Protein AF-A0A8D8C3G8-F1 (afdb_monomer_lite)

Sequence (99 aa):
MGMTSAISLAEPKTEDHTKTVELQKALEPYNVFEDESKLNHRMEILSKLNTLVKQWVRNVSISKNMPEVLAEKLGGKIYTFGSYRVGGNHKGANIDALC

Foldseek 3Di:
DDPDDDPDPDDDDPVVVVVVVVVVVVCVVVQQADDPVVLVVVVVVQVVVQVVQLVVQLVVCVVVVHPNVVSNVPRGGKDWDDCNVVNRDGPPDDIDIDD

pLDDT: mean 94.3, std 4.89, range [61.47, 98.44]

Structure (mmCIF, N/CA/C/O backbone):
data_AF-A0A8D8C3G8-F1
#
_entry.id   AF-A0A8D8C3G8-F1
#
loop_
_atom_site.group_PDB
_atom_site.id
_atom_site.type_symbol
_atom_site.label_atom_id
_atom_site.label_alt_id
_atom_site.label_comp_id
_atom_site.label_asym_id
_atom_site.label_entity_id
_atom_site.label_seq_id
_atom_site.pdbx_PDB_ins_code
_atom_site.Cartn_x
_atom_site.Cartn_y
_atom_site.Cartn_z
_atom_site.occupancy
_atom_site.B_iso_or_equiv
_atom_site.auth_seq_id
_atom_site.auth_comp_id
_atom_site.auth_asym_id
_atom_site.auth_atom_id
_atom_site.pdbx_PDB_model_num
ATOM 1 N N . MET A 1 1 ? 13.553 -13.271 -2.639 1.00 61.47 1 MET A N 1
ATOM 2 C CA . MET A 1 1 ? 14.580 -14.288 -2.332 1.00 61.47 1 MET A CA 1
ATOM 3 C C . MET A 1 1 ? 13.864 -15.596 -2.050 1.00 61.47 1 MET A C 1
ATOM 5 O O . MET A 1 1 ? 12.863 -15.560 -1.347 1.00 61.47 1 MET A O 1
ATOM 9 N N . GLY A 1 2 ? 14.276 -16.683 -2.701 1.00 90.06 2 GLY A N 1
ATOM 10 C CA . GLY A 1 2 ? 13.585 -17.978 -2.666 1.00 90.06 2 GLY A CA 1
ATOM 11 C C . GLY A 1 2 ? 14.361 -19.038 -1.885 1.00 90.06 2 GLY A C 1
ATOM 12 O O . GLY A 1 2 ? 15.389 -18.735 -1.288 1.00 90.06 2 GLY A O 1
ATOM 13 N N . MET A 1 3 ? 13.867 -20.279 -1.903 1.00 93.94 3 MET A N 1
ATOM 14 C CA . MET A 1 3 ? 14.490 -21.404 -1.185 1.00 93.94 3 MET A CA 1
ATOM 15 C C . MET A 1 3 ? 15.759 -21.949 -1.859 1.00 93.94 3 MET A C 1
ATOM 17 O O . MET A 1 3 ? 16.539 -22.640 -1.213 1.00 93.94 3 MET A O 1
ATOM 21 N N . THR A 1 4 ? 15.975 -21.652 -3.141 1.00 94.81 4 THR A N 1
ATOM 22 C CA . THR A 1 4 ? 17.175 -22.048 -3.890 1.00 94.81 4 THR A CA 1
ATOM 23 C C . THR A 1 4 ? 18.049 -20.841 -4.206 1.00 94.81 4 THR A C 1
ATOM 25 O O . THR A 1 4 ? 17.571 -19.704 -4.258 1.00 94.81 4 THR A O 1
ATOM 28 N N . SER A 1 5 ? 19.330 -21.101 -4.469 1.00 94.50 5 SER A N 1
ATOM 29 C CA . SER A 1 5 ? 20.291 -20.088 -4.909 1.00 94.50 5 SER A CA 1
ATOM 30 C C . SER A 1 5 ? 19.850 -19.383 -6.196 1.00 94.50 5 SER A C 1
ATOM 32 O O . SER A 1 5 ? 19.104 -19.937 -7.008 1.00 94.50 5 SER A O 1
ATOM 34 N N . ALA A 1 6 ? 20.326 -18.149 -6.382 1.00 94.62 6 ALA A N 1
ATOM 35 C CA . ALA A 1 6 ? 20.089 -17.377 -7.597 1.00 94.62 6 ALA A CA 1
ATOM 36 C C . ALA A 1 6 ? 20.694 -18.077 -8.825 1.00 94.62 6 ALA A C 1
ATOM 38 O O . ALA A 1 6 ? 21.790 -18.627 -8.752 1.00 94.62 6 ALA A O 1
ATOM 39 N N . ILE A 1 7 ? 19.991 -18.013 -9.959 1.00 95.94 7 ILE A N 1
ATOM 40 C CA . ILE A 1 7 ? 20.467 -18.564 -11.241 1.00 95.94 7 ILE A CA 1
ATOM 41 C C . ILE A 1 7 ? 21.657 -17.752 -11.774 1.00 95.94 7 ILE A C 1
ATOM 43 O O . ILE A 1 7 ? 22.581 -18.308 -12.357 1.00 95.94 7 ILE A O 1
ATOM 47 N N . SER A 1 8 ? 21.641 -16.435 -11.569 1.00 96.25 8 SER A N 1
ATOM 48 C CA . SER A 1 8 ? 22.709 -15.522 -11.962 1.00 96.25 8 SER A CA 1
ATOM 49 C C . SER A 1 8 ? 22.779 -14.361 -10.980 1.00 96.25 8 SER A C 1
ATOM 51 O O . SER A 1 8 ? 21.751 -13.902 -10.4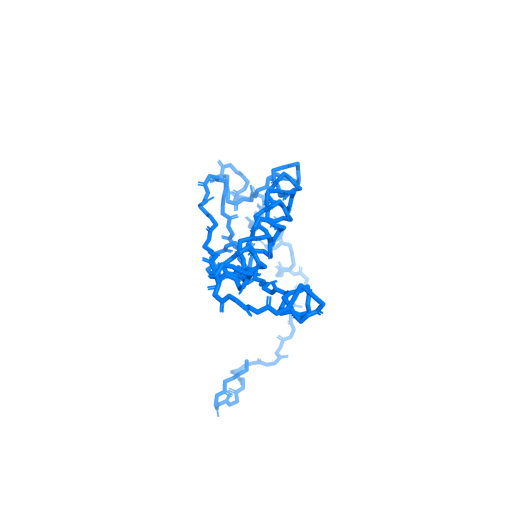80 1.00 96.25 8 SER A O 1
ATOM 53 N N . LEU A 1 9 ? 23.999 -13.900 -10.724 1.00 96.06 9 LEU A N 1
ATOM 54 C CA . LEU A 1 9 ? 24.293 -12.673 -9.982 1.00 96.06 9 LEU A CA 1
ATOM 55 C C . LEU A 1 9 ? 24.898 -11.595 -10.896 1.00 96.06 9 LEU A C 1
ATOM 57 O O . LEU A 1 9 ? 25.414 -10.600 -10.403 1.00 96.06 9 LEU A O 1
ATOM 61 N N . ALA A 1 10 ? 24.883 -11.806 -12.217 1.00 97.88 10 ALA A N 1
ATOM 62 C CA . ALA A 1 10 ? 25.389 -10.828 -13.168 1.00 97.88 10 ALA A CA 1
ATOM 63 C C . ALA A 1 10 ? 24.533 -9.555 -13.137 1.00 97.88 10 ALA A C 1
ATOM 65 O O . ALA A 1 10 ? 23.303 -9.622 -13.170 1.00 97.88 10 ALA A O 1
ATOM 66 N N . GLU A 1 11 ? 25.197 -8.406 -13.098 1.00 97.88 11 GLU A N 1
ATOM 67 C CA . GLU A 1 11 ? 24.542 -7.104 -13.160 1.00 97.88 11 GLU A CA 1
ATOM 68 C C . GLU A 1 11 ? 24.122 -6.748 -14.600 1.00 97.88 11 GLU A C 1
ATOM 70 O O . GLU A 1 11 ? 24.682 -7.300 -15.558 1.00 97.88 11 GLU A O 1
ATOM 75 N N . PRO A 1 12 ? 23.143 -5.838 -14.778 1.00 97.62 12 PRO A N 1
ATOM 76 C CA . PRO A 1 12 ? 22.753 -5.353 -16.097 1.00 97.62 12 PRO A CA 1
ATOM 77 C C . PRO A 1 12 ? 23.925 -4.698 -16.835 1.00 97.62 12 PRO A C 1
ATOM 79 O O . PRO A 1 12 ? 24.738 -3.986 -16.247 1.00 97.62 12 PRO A O 1
ATOM 82 N N . LYS A 1 13 ? 23.991 -4.896 -18.152 1.00 98.19 13 LYS A N 1
ATOM 83 C CA . LYS A 1 13 ? 24.913 -4.168 -19.029 1.00 98.19 13 LYS A CA 1
ATOM 84 C C . LYS A 1 13 ? 24.336 -2.800 -19.381 1.00 98.19 13 LYS A C 1
ATOM 86 O O . LYS A 1 13 ? 23.133 -2.566 -19.291 1.00 98.19 13 LYS A O 1
ATOM 91 N N . THR A 1 14 ? 25.177 -1.917 -19.913 1.00 97.75 14 THR A N 1
ATOM 92 C CA . THR A 1 14 ? 24.746 -0.608 -20.434 1.00 97.75 14 THR A CA 1
ATOM 93 C C . THR A 1 14 ? 23.591 -0.725 -21.437 1.00 97.75 14 THR A C 1
ATOM 95 O O . THR A 1 14 ? 22.641 0.050 -21.375 1.00 97.75 14 THR A O 1
ATOM 98 N N . GLU A 1 15 ? 23.623 -1.731 -22.317 1.00 98.00 15 GLU A N 1
ATOM 99 C CA . GLU A 1 15 ? 22.557 -1.994 -23.296 1.00 98.00 15 GLU A CA 1
ATOM 100 C C . GLU A 1 15 ? 21.216 -2.372 -22.643 1.00 98.00 15 GLU A C 1
ATOM 102 O O . GLU A 1 15 ? 20.156 -2.008 -23.154 1.00 98.00 15 GLU A O 1
ATOM 107 N N . ASP A 1 16 ? 21.242 -3.071 -21.502 1.00 98.25 16 ASP A N 1
ATOM 108 C CA . ASP A 1 16 ? 20.031 -3.477 -20.778 1.00 98.25 16 ASP A CA 1
ATOM 109 C C . ASP A 1 16 ? 19.321 -2.260 -20.167 1.00 98.25 16 ASP A C 1
ATOM 111 O O . ASP A 1 16 ? 18.087 -2.184 -20.157 1.00 98.25 16 ASP A O 1
ATOM 115 N N . HIS A 1 17 ? 20.086 -1.258 -19.723 1.00 98.19 17 HIS A N 1
ATOM 116 C CA . HIS A 1 17 ? 19.530 0.017 -19.270 1.00 98.19 17 HIS A CA 1
ATOM 117 C C . HIS A 1 17 ? 18.838 0.773 -20.408 1.00 98.19 17 HIS A C 1
ATOM 119 O O . HIS A 1 17 ? 17.719 1.254 -20.222 1.00 98.19 17 HIS A O 1
ATOM 125 N N . THR A 1 18 ? 19.447 0.829 -21.598 1.00 98.19 18 THR A N 1
ATOM 126 C CA . THR A 1 18 ? 18.815 1.436 -22.781 1.00 98.19 18 THR A CA 1
ATOM 127 C C . THR A 1 18 ? 17.499 0.737 -23.120 1.00 98.19 18 THR A C 1
ATOM 129 O O . THR A 1 18 ? 16.470 1.401 -23.245 1.00 98.19 18 THR A O 1
ATOM 132 N N . LYS A 1 19 ? 17.492 -0.601 -23.159 1.00 98.44 19 LYS A N 1
ATOM 133 C CA . LYS A 1 19 ? 16.277 -1.393 -23.417 1.00 98.44 19 LYS A CA 1
ATOM 134 C C . LYS A 1 19 ? 15.194 -1.195 -22.358 1.00 98.44 19 LYS A C 1
ATOM 136 O O . LYS A 1 19 ? 14.011 -1.194 -22.684 1.00 98.44 19 LYS A O 1
ATOM 141 N N . THR A 1 20 ? 15.577 -0.995 -21.098 1.00 98.19 20 THR A N 1
ATOM 142 C CA . THR A 1 20 ? 14.628 -0.704 -20.011 1.00 98.19 20 THR A CA 1
ATOM 143 C C . THR A 1 20 ? 13.903 0.623 -20.248 1.00 98.19 20 THR A C 1
ATOM 145 O O . THR A 1 20 ? 12.685 0.699 -20.091 1.00 98.19 20 THR A O 1
ATOM 148 N N . VAL A 1 21 ? 14.625 1.659 -20.689 1.00 97.94 21 VAL A N 1
ATOM 149 C CA . VAL A 1 21 ? 14.031 2.964 -21.024 1.00 97.94 21 VAL A CA 1
ATOM 150 C C . VAL A 1 21 ? 13.120 2.861 -22.250 1.00 97.94 21 VAL A C 1
ATOM 152 O O . VAL A 1 21 ? 12.037 3.445 -22.265 1.00 97.94 21 VAL A O 1
ATOM 155 N N . GLU A 1 22 ? 13.528 2.111 -23.276 1.00 98.06 22 GLU A N 1
ATOM 156 C CA . GLU A 1 22 ? 12.700 1.863 -24.464 1.00 98.06 22 GLU A CA 1
ATOM 157 C C . GLU A 1 22 ? 11.404 1.126 -24.114 1.00 98.06 22 GLU A C 1
ATOM 159 O O . GLU A 1 22 ? 10.332 1.521 -24.575 1.00 98.06 22 GLU A O 1
ATOM 164 N N . LEU A 1 23 ? 11.481 0.111 -23.247 1.00 97.56 23 LEU A N 1
ATOM 165 C CA . LEU A 1 23 ? 10.313 -0.602 -22.738 1.00 97.56 23 LEU A CA 1
ATOM 166 C C . LEU A 1 23 ? 9.366 0.341 -21.989 1.00 97.56 23 LEU A C 1
ATOM 168 O O . LEU A 1 23 ? 8.165 0.322 -22.248 1.00 97.56 23 LEU A O 1
ATOM 172 N N . GLN A 1 24 ? 9.888 1.183 -21.093 1.00 95.50 24 GLN A N 1
ATOM 173 C CA . GLN A 1 24 ? 9.066 2.141 -20.353 1.00 95.50 24 GLN A CA 1
ATOM 174 C C . GLN A 1 24 ? 8.299 3.070 -21.304 1.00 95.50 24 GLN A C 1
ATOM 176 O O . GLN A 1 24 ? 7.086 3.209 -21.160 1.00 95.50 24 GLN A O 1
ATOM 181 N N . LYS A 1 25 ? 8.976 3.625 -22.318 1.00 95.94 25 LYS A N 1
ATOM 182 C CA . LYS A 1 25 ? 8.352 4.484 -23.339 1.00 95.94 25 LYS A CA 1
ATOM 183 C C . LYS A 1 25 ? 7.301 3.746 -24.163 1.00 95.94 25 LYS A C 1
ATOM 185 O O . LYS A 1 25 ? 6.227 4.279 -24.419 1.00 95.94 25 LYS A O 1
ATOM 190 N N . ALA A 1 26 ? 7.584 2.507 -24.562 1.00 96.81 26 ALA A N 1
ATOM 191 C CA . ALA A 1 26 ? 6.645 1.695 -25.331 1.00 96.81 26 ALA A CA 1
ATOM 192 C C . ALA A 1 26 ? 5.350 1.388 -24.557 1.00 96.81 26 ALA A C 1
ATOM 194 O O . ALA A 1 26 ? 4.311 1.158 -25.172 1.00 96.81 26 ALA A O 1
ATOM 195 N N . LEU A 1 27 ? 5.400 1.396 -23.222 1.00 95.06 27 LEU A N 1
ATOM 196 C CA . LEU A 1 27 ? 4.257 1.128 -22.351 1.00 95.06 27 LEU A CA 1
ATOM 197 C C . LEU A 1 27 ? 3.367 2.356 -22.084 1.00 95.06 27 LEU A C 1
ATOM 199 O O . LEU A 1 27 ? 2.197 2.183 -21.738 1.00 95.06 27 LEU A O 1
ATOM 203 N N . GLU A 1 28 ? 3.873 3.580 -22.267 1.00 91.44 28 GLU A N 1
ATOM 204 C CA . GLU A 1 28 ? 3.133 4.826 -21.995 1.00 91.44 28 GLU A CA 1
ATOM 205 C C . GLU A 1 28 ? 1.751 4.900 -22.678 1.00 91.44 28 GLU A C 1
ATOM 207 O O . GLU A 1 28 ? 0.778 5.228 -21.989 1.00 91.44 28 GLU A O 1
ATOM 212 N N . PRO A 1 29 ? 1.584 4.531 -23.970 1.00 94.06 29 PRO A N 1
ATOM 213 C CA . PRO A 1 29 ? 0.288 4.615 -24.651 1.00 94.06 29 PRO A CA 1
ATOM 214 C C . PRO A 1 29 ? -0.790 3.691 -24.069 1.00 94.06 29 PRO A C 1
ATOM 216 O O . PRO A 1 29 ? -1.978 3.890 -24.319 1.00 94.06 29 PRO A O 1
ATOM 219 N N . TYR A 1 30 ? -0.394 2.681 -23.290 1.00 92.25 30 TYR A N 1
ATOM 220 C CA . TYR A 1 30 ? -1.295 1.668 -22.741 1.00 92.25 30 TYR A CA 1
ATOM 221 C C . TYR A 1 30 ? -1.836 2.022 -21.349 1.00 92.25 30 TYR A C 1
ATOM 223 O O . TYR A 1 30 ? -2.526 1.208 -20.742 1.00 92.25 30 TYR A O 1
ATOM 231 N N . ASN A 1 31 ? -1.560 3.231 -20.835 1.00 87.94 31 ASN A N 1
ATOM 232 C CA . ASN A 1 31 ? -2.064 3.716 -19.541 1.00 87.94 31 ASN A CA 1
ATOM 233 C C . ASN A 1 31 ? -1.729 2.799 -18.346 1.00 87.94 31 ASN A C 1
ATOM 235 O O . ASN A 1 31 ? -2.475 2.735 -17.363 1.00 87.94 31 ASN A O 1
ATOM 239 N N . VAL A 1 32 ? -0.594 2.098 -18.418 1.00 90.12 32 VAL A N 1
ATOM 240 C CA . VAL A 1 32 ? -0.147 1.188 -17.351 1.00 90.12 32 VAL A CA 1
ATOM 241 C C . VAL A 1 32 ? 0.412 1.926 -16.133 1.00 90.12 32 VAL A C 1
ATOM 243 O O . VAL A 1 32 ? 0.473 1.346 -15.055 1.00 90.12 32 VAL A O 1
ATOM 246 N N . PHE A 1 33 ? 0.773 3.204 -16.286 1.00 89.75 33 PHE A N 1
ATOM 247 C CA . PHE A 1 33 ? 1.247 4.072 -15.209 1.00 89.75 33 PHE A CA 1
ATOM 248 C C . PHE A 1 33 ? 0.146 5.038 -14.775 1.00 89.75 33 PHE A C 1
ATOM 250 O O . PHE A 1 33 ? -0.527 5.640 -15.615 1.00 89.75 33 PHE A O 1
ATOM 257 N N . GLU A 1 34 ? -0.042 5.200 -13.468 1.00 88.31 34 GLU A N 1
ATOM 258 C CA . GLU A 1 34 ? -0.982 6.173 -12.918 1.00 88.31 34 GLU A CA 1
ATOM 259 C C . GLU A 1 34 ? -0.351 7.567 -12.787 1.00 88.31 34 GLU A C 1
ATOM 261 O O . GLU A 1 34 ? 0.846 7.70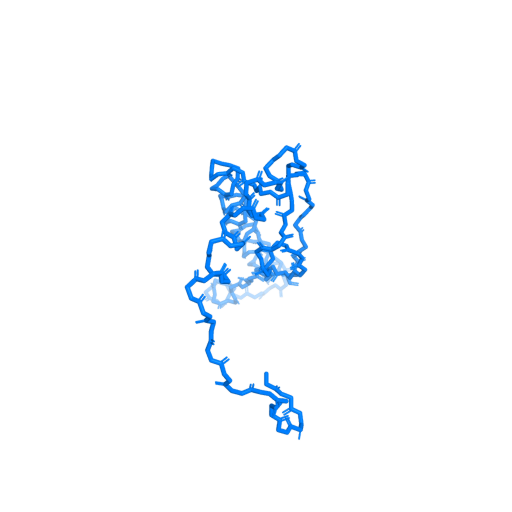4 -12.543 1.00 88.31 34 GLU A O 1
ATOM 266 N N . ASP A 1 35 ? -1.166 8.611 -12.953 1.00 89.75 35 ASP A N 1
ATOM 267 C CA . ASP A 1 35 ? -0.706 9.994 -12.825 1.00 89.75 35 ASP A CA 1
ATOM 268 C C . ASP A 1 35 ? -0.475 10.349 -11.348 1.00 89.75 35 ASP A C 1
ATOM 270 O O . ASP A 1 35 ? -1.277 9.993 -10.479 1.00 89.75 35 ASP A O 1
ATOM 274 N N . GLU A 1 36 ? 0.566 11.131 -11.057 1.00 89.00 36 GLU A N 1
ATOM 275 C CA . GLU A 1 36 ? 0.919 11.535 -9.686 1.00 89.00 36 GLU A CA 1
ATOM 276 C C . GLU A 1 36 ? -0.246 12.221 -8.952 1.00 89.00 36 GLU A C 1
ATOM 278 O O . GLU A 1 36 ? -0.514 11.950 -7.782 1.00 89.00 36 GLU A O 1
ATOM 283 N N . SER A 1 37 ? -1.022 13.052 -9.654 1.00 92.50 37 SER A N 1
ATOM 284 C CA . SER A 1 37 ? -2.210 13.704 -9.091 1.00 92.50 37 SER A CA 1
ATOM 285 C C . SER A 1 37 ? -3.289 12.704 -8.656 1.00 92.50 37 SER A C 1
ATOM 287 O O . SER A 1 37 ? -3.942 12.900 -7.628 1.00 92.50 37 SER A O 1
ATOM 289 N N . LYS A 1 38 ? -3.467 11.606 -9.401 1.00 90.06 38 LYS A N 1
ATOM 290 C CA . LYS A 1 38 ? -4.415 10.536 -9.068 1.00 90.06 38 LYS A CA 1
ATOM 291 C C . LYS A 1 38 ? -3.906 9.693 -7.906 1.00 90.06 38 LYS A C 1
ATOM 293 O O . LYS A 1 38 ? -4.696 9.393 -7.013 1.00 90.06 38 LYS A O 1
ATOM 298 N N . LEU A 1 39 ? -2.608 9.392 -7.865 1.00 90.25 39 LEU A N 1
ATOM 299 C CA . LEU A 1 39 ? -1.976 8.735 -6.717 1.00 90.25 39 LEU A CA 1
ATOM 300 C C . LEU A 1 39 ? -2.171 9.559 -5.435 1.00 90.25 39 LEU A C 1
ATOM 302 O O . LEU A 1 39 ? -2.641 9.031 -4.426 1.00 90.25 39 LEU A O 1
ATOM 306 N N . ASN A 1 40 ? -1.924 10.870 -5.495 1.00 93.31 40 ASN A N 1
ATOM 307 C CA . ASN A 1 40 ? -2.144 11.787 -4.374 1.00 93.31 40 ASN A CA 1
ATOM 308 C C . ASN A 1 40 ? -3.605 11.802 -3.915 1.00 93.31 40 ASN A C 1
ATOM 310 O O . ASN A 1 40 ? -3.885 11.702 -2.719 1.00 93.31 40 ASN A O 1
ATOM 314 N N . HIS A 1 41 ? -4.545 11.843 -4.859 1.00 95.50 41 HIS A N 1
ATOM 315 C CA . HIS A 1 41 ? -5.964 11.780 -4.533 1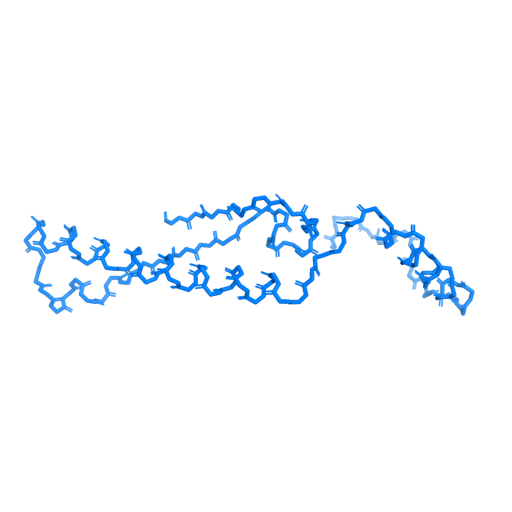.00 95.50 41 HIS A CA 1
ATOM 316 C C . HIS A 1 41 ? -6.348 10.461 -3.839 1.00 95.50 41 HIS A C 1
ATOM 318 O O . HIS A 1 41 ? -7.070 10.468 -2.842 1.00 95.50 41 HIS A O 1
ATOM 324 N N . ARG A 1 42 ? -5.829 9.317 -4.302 1.00 94.75 42 ARG A N 1
ATOM 325 C CA . ARG A 1 42 ? -6.068 8.014 -3.656 1.00 94.75 42 ARG A CA 1
ATOM 326 C C . ARG A 1 42 ? -5.520 7.968 -2.230 1.00 94.75 42 ARG A C 1
ATOM 328 O O . ARG A 1 42 ? -6.199 7.454 -1.340 1.00 94.75 42 ARG A O 1
ATOM 335 N N . MET A 1 43 ? -4.337 8.536 -1.990 1.00 94.50 43 MET A N 1
ATOM 336 C CA . MET A 1 43 ? -3.770 8.648 -0.640 1.00 94.50 43 MET A CA 1
ATOM 337 C C . MET A 1 43 ? -4.651 9.492 0.288 1.00 94.50 43 MET A C 1
ATOM 339 O O . MET A 1 43 ? -4.869 9.116 1.442 1.00 94.50 43 MET A O 1
ATOM 343 N N . GLU A 1 44 ? -5.214 10.591 -0.215 1.00 97.44 44 GLU A N 1
ATOM 344 C CA . GLU A 1 44 ? -6.151 11.427 0.539 1.00 97.44 44 GLU A CA 1
ATOM 345 C C . GLU A 1 44 ? -7.410 10.639 0.942 1.00 97.44 44 GLU A C 1
ATOM 347 O O . GLU A 1 44 ? -7.824 10.666 2.105 1.00 97.44 44 GLU A O 1
ATOM 352 N N . ILE A 1 45 ? -7.992 9.883 0.005 1.00 96.69 45 ILE A N 1
ATOM 353 C CA . ILE A 1 45 ? -9.166 9.039 0.268 1.00 96.69 45 ILE A CA 1
ATOM 354 C C . ILE A 1 45 ? -8.852 7.954 1.304 1.00 96.69 45 ILE A C 1
ATOM 356 O O . ILE A 1 45 ? -9.639 7.749 2.228 1.00 96.69 45 ILE A O 1
ATOM 360 N N . LEU A 1 46 ? -7.690 7.302 1.219 1.00 97.44 46 LEU A N 1
ATOM 361 C CA . LEU A 1 46 ? -7.263 6.306 2.207 1.00 97.44 46 LEU A CA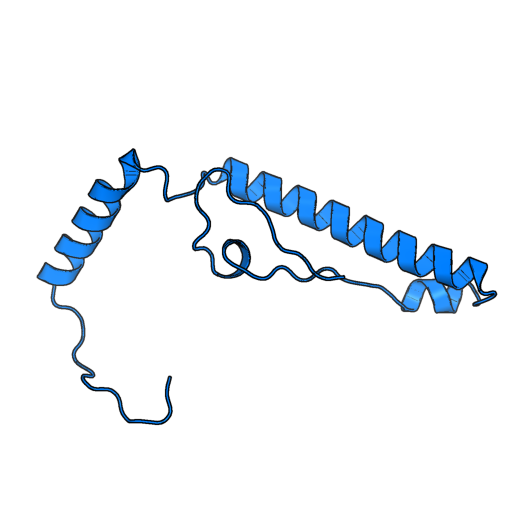 1
ATOM 362 C C . LEU A 1 46 ? -7.097 6.909 3.607 1.00 97.44 46 LEU A C 1
ATOM 364 O O . LEU A 1 46 ? -7.500 6.294 4.594 1.00 97.44 46 LEU A O 1
ATOM 368 N N . SER A 1 47 ? -6.567 8.129 3.710 1.00 97.56 47 SER A N 1
ATOM 369 C CA . SER A 1 47 ? -6.470 8.842 4.989 1.00 97.56 47 SER A CA 1
ATOM 370 C C . SER A 1 47 ? -7.853 9.110 5.604 1.00 97.56 47 SER A C 1
ATOM 372 O O . SER A 1 47 ? -8.078 8.862 6.797 1.00 97.56 47 SER A O 1
ATOM 374 N N . LYS A 1 48 ? -8.821 9.533 4.777 1.00 98.06 48 LYS A N 1
ATOM 375 C CA . LYS A 1 48 ? -10.216 9.736 5.202 1.00 98.06 48 LYS A CA 1
ATOM 376 C C . LYS A 1 48 ? -10.863 8.424 5.648 1.00 98.06 48 LYS A C 1
ATOM 378 O O . LYS A 1 48 ? -11.433 8.375 6.735 1.00 98.06 48 LYS A O 1
ATOM 383 N N . LEU A 1 49 ? -10.712 7.348 4.874 1.00 98.00 49 LEU A N 1
ATOM 384 C CA . LEU A 1 49 ? -11.231 6.020 5.226 1.00 98.00 49 LEU A CA 1
ATOM 385 C C . LEU A 1 49 ? -10.650 5.507 6.547 1.00 98.00 49 LEU A C 1
ATOM 387 O O . LEU A 1 49 ? -11.387 5.027 7.403 1.00 98.00 49 LEU A O 1
ATOM 391 N N . ASN A 1 50 ? -9.344 5.666 6.759 1.00 97.56 50 ASN A N 1
ATOM 392 C CA . ASN A 1 50 ? -8.695 5.272 8.006 1.00 97.56 50 ASN A CA 1
ATOM 393 C C . ASN A 1 50 ? -9.246 6.046 9.216 1.00 97.56 50 ASN A C 1
ATOM 395 O O . ASN A 1 50 ? -9.416 5.481 10.295 1.00 97.56 50 ASN A O 1
ATOM 399 N N . THR A 1 51 ? -9.545 7.334 9.034 1.00 97.44 51 THR A N 1
ATOM 400 C CA . THR A 1 51 ? -10.180 8.167 10.066 1.00 97.44 51 THR A CA 1
ATOM 401 C C . THR A 1 51 ? -11.592 7.674 10.384 1.00 97.44 51 THR A C 1
ATOM 403 O O . THR A 1 51 ? -11.927 7.511 11.558 1.00 97.44 51 THR A O 1
ATOM 406 N N . LEU A 1 52 ? -12.388 7.353 9.360 1.00 98.00 52 LEU A N 1
ATOM 407 C CA . LEU A 1 52 ? -13.740 6.812 9.532 1.00 98.00 52 LEU A CA 1
ATOM 408 C C . LEU A 1 52 ? -13.734 5.464 10.262 1.00 98.00 52 LEU A C 1
ATOM 410 O O . LEU A 1 52 ? -14.542 5.262 11.163 1.00 98.00 52 LEU A O 1
ATOM 414 N N . VAL A 1 53 ? -12.799 4.565 9.939 1.00 98.00 53 VAL A N 1
ATOM 415 C CA . VAL A 1 53 ? -12.662 3.273 10.634 1.00 98.00 53 VAL A CA 1
ATOM 416 C C . VAL A 1 53 ? -12.369 3.473 12.118 1.00 98.00 53 VAL A C 1
ATOM 418 O O . VAL A 1 53 ? -13.014 2.846 12.954 1.00 98.00 53 VAL A O 1
ATOM 421 N N . LYS A 1 54 ? -11.457 4.384 12.472 1.00 97.25 54 LYS A N 1
ATOM 422 C CA . LYS A 1 54 ? -11.164 4.693 13.881 1.00 97.25 54 LYS A CA 1
ATOM 423 C C . LYS A 1 54 ? -12.380 5.246 14.619 1.00 97.25 54 LYS A C 1
ATOM 425 O O . LYS A 1 54 ? -12.681 4.816 15.730 1.00 97.25 54 LYS A O 1
ATOM 430 N N . GLN A 1 55 ? -13.102 6.174 13.991 1.00 97.00 55 GLN A N 1
ATOM 431 C CA . GLN A 1 55 ? -14.336 6.725 14.552 1.00 97.00 55 GLN A CA 1
ATOM 432 C C . GLN A 1 55 ? -15.399 5.640 14.743 1.00 97.00 55 GLN A C 1
ATOM 434 O O . GLN A 1 55 ? -16.045 5.586 15.787 1.00 97.00 55 GLN A O 1
ATOM 439 N N . TRP A 1 56 ? -15.554 4.744 13.770 1.00 97.56 56 TRP A N 1
ATOM 440 C CA . TRP A 1 56 ? -16.476 3.620 13.865 1.00 97.56 56 TRP A CA 1
ATOM 441 C C . TRP A 1 56 ? -16.112 2.675 15.019 1.00 97.56 56 TRP A C 1
ATOM 443 O O . TRP A 1 56 ? -16.974 2.395 15.853 1.00 97.56 56 TRP A O 1
ATOM 453 N N . VAL A 1 57 ? -14.844 2.259 15.134 1.00 97.56 57 VAL A N 1
ATOM 454 C CA . VAL A 1 57 ? -14.353 1.407 16.236 1.00 97.56 57 VAL A CA 1
ATOM 455 C C . VAL A 1 57 ? -14.630 2.050 17.595 1.00 97.56 57 VAL A C 1
ATOM 457 O O . VAL A 1 57 ? -15.179 1.400 18.489 1.00 97.56 57 VAL A O 1
ATOM 460 N N . ARG A 1 58 ? -14.317 3.341 17.746 1.00 97.50 58 ARG A N 1
ATOM 461 C CA . ARG A 1 58 ? -14.608 4.115 18.958 1.00 97.50 58 ARG A CA 1
ATOM 462 C C . ARG A 1 58 ? -16.102 4.106 19.289 1.00 97.50 58 ARG A C 1
ATOM 464 O O . ARG A 1 58 ? -16.482 3.762 20.407 1.00 97.50 58 ARG A O 1
ATOM 471 N N . ASN A 1 59 ? -16.949 4.446 18.320 1.00 97.50 59 ASN A N 1
ATOM 472 C CA . ASN A 1 59 ? -18.393 4.576 18.524 1.00 97.50 59 ASN A CA 1
ATOM 473 C C . ASN A 1 59 ? -19.049 3.235 18.882 1.00 97.50 59 ASN A C 1
ATOM 475 O O . ASN A 1 59 ? -19.875 3.180 19.792 1.00 97.50 59 ASN A O 1
ATOM 479 N N . VAL A 1 60 ? -18.645 2.145 18.221 1.00 9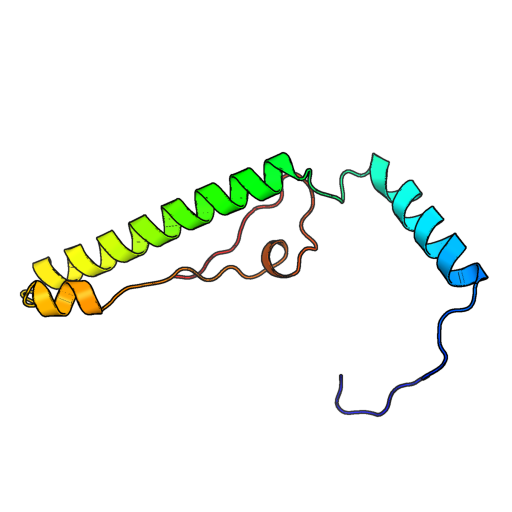7.75 60 VAL A N 1
ATOM 480 C CA . VAL A 1 60 ? -19.104 0.785 18.550 1.00 97.75 60 VAL A CA 1
ATOM 481 C C . VAL A 1 60 ? -18.644 0.361 19.946 1.00 97.75 60 VAL A C 1
ATOM 483 O O . VAL A 1 60 ? -19.355 -0.353 20.646 1.00 97.75 60 VAL A O 1
ATOM 486 N N . SER A 1 61 ? -17.462 0.790 20.381 1.00 97.69 61 SER A N 1
ATOM 487 C CA . SER A 1 61 ? -16.950 0.439 21.709 1.00 97.69 61 SER A CA 1
ATOM 488 C C . SER A 1 61 ? -17.724 1.149 22.818 1.00 97.69 61 SER A C 1
ATOM 490 O O . SER A 1 61 ? -18.112 0.515 23.799 1.00 97.69 61 SER A O 1
ATOM 492 N N . ILE A 1 62 ? -18.033 2.434 22.629 1.00 97.50 62 ILE A N 1
ATOM 493 C CA . ILE A 1 62 ? -18.881 3.203 23.551 1.00 97.50 62 ILE A CA 1
ATOM 494 C C . ILE A 1 62 ? -20.294 2.613 23.612 1.00 97.50 62 ILE A C 1
ATOM 496 O O . ILE A 1 62 ? -20.830 2.443 24.704 1.00 97.50 62 ILE A O 1
ATOM 500 N N . SER A 1 63 ? -20.884 2.219 22.473 1.00 97.81 63 SER A N 1
ATOM 501 C CA . SER A 1 63 ? -22.218 1.593 22.464 1.00 97.81 63 SER A CA 1
ATOM 502 C C . SER A 1 63 ? -22.259 0.229 23.163 1.00 97.81 63 SER A C 1
ATOM 504 O O . SER A 1 63 ? -23.326 -0.229 23.565 1.00 97.81 63 SER A O 1
ATOM 506 N N . LYS A 1 64 ? -21.095 -0.400 23.364 1.00 97.31 64 LYS A N 1
ATOM 507 C CA . LYS A 1 64 ? -20.906 -1.617 24.165 1.00 97.31 64 LYS A CA 1
ATOM 508 C C . LYS A 1 64 ? -20.492 -1.333 25.616 1.00 97.31 64 LYS A C 1
ATOM 510 O O . LYS A 1 64 ? -19.949 -2.216 26.276 1.00 97.31 64 LYS A O 1
ATOM 515 N N . ASN A 1 65 ? -20.767 -0.129 26.123 1.00 97.19 65 ASN A N 1
ATOM 516 C CA . ASN A 1 65 ? -20.493 0.318 27.494 1.00 97.19 65 ASN A CA 1
ATOM 517 C C . ASN A 1 65 ? -19.002 0.378 27.869 1.00 97.19 65 ASN A C 1
ATOM 519 O O . ASN A 1 65 ? -18.656 0.339 29.051 1.00 97.19 65 ASN A O 1
ATOM 523 N N . MET A 1 66 ? -18.099 0.485 26.889 1.00 97.38 66 MET A N 1
ATOM 524 C CA . MET A 1 66 ? -16.692 0.750 27.182 1.00 97.38 66 MET A CA 1
ATOM 525 C C . MET A 1 66 ? -16.509 2.214 27.623 1.00 97.38 66 MET A C 1
ATOM 527 O O . MET A 1 66 ? -17.024 3.110 26.950 1.00 97.38 66 MET A O 1
ATOM 531 N N . PRO A 1 67 ? -15.740 2.492 28.694 1.00 97.00 67 PRO A N 1
ATOM 532 C CA . PRO A 1 67 ? -15.378 3.856 29.067 1.00 97.00 67 PRO A CA 1
ATOM 533 C C . PRO A 1 67 ? -14.698 4.603 27.916 1.00 97.00 67 PRO A C 1
ATOM 535 O O . PRO A 1 67 ? -13.807 4.060 27.262 1.00 97.00 67 PRO A O 1
ATOM 538 N N . GLU A 1 68 ? -15.060 5.868 27.714 1.00 94.12 68 GLU A N 1
ATOM 539 C CA . GLU A 1 68 ? -14.575 6.690 26.596 1.00 94.12 68 GLU A CA 1
ATOM 540 C C . GLU A 1 68 ? -13.041 6.753 26.529 1.00 94.12 68 GLU A C 1
ATOM 542 O O . GLU A 1 68 ? -12.452 6.542 25.473 1.00 94.12 68 GLU A O 1
ATOM 547 N N . VAL A 1 69 ? -12.378 6.900 27.681 1.00 94.88 69 VAL A N 1
ATOM 548 C CA . VAL A 1 69 ? -10.906 6.926 27.787 1.00 94.88 69 VAL A CA 1
ATOM 549 C C . VAL A 1 69 ? -10.250 5.634 27.277 1.00 94.88 69 VAL A C 1
ATOM 551 O O . VAL A 1 69 ? -9.110 5.663 26.811 1.00 94.88 69 VAL A O 1
ATOM 554 N N . LEU A 1 70 ? -10.940 4.493 27.373 1.00 94.38 70 LEU A N 1
ATOM 555 C CA . LEU A 1 70 ? -10.471 3.219 26.824 1.00 94.38 70 LEU A CA 1
ATOM 556 C C . LEU A 1 70 ? -10.833 3.083 25.342 1.00 94.38 70 LEU A C 1
ATOM 558 O O . LEU A 1 70 ? -9.992 2.640 24.563 1.00 94.38 70 LEU A O 1
ATOM 562 N N . ALA A 1 71 ? -12.028 3.523 24.938 1.00 94.62 71 ALA A N 1
ATOM 563 C CA . ALA A 1 71 ? -12.467 3.498 23.544 1.00 94.62 71 ALA A CA 1
ATOM 564 C C . ALA A 1 71 ? -11.561 4.342 22.624 1.00 94.62 71 ALA A C 1
ATOM 566 O O . ALA A 1 71 ? -11.230 3.898 21.526 1.00 94.62 71 ALA A O 1
ATOM 567 N N . GLU A 1 72 ? -11.084 5.503 23.089 1.00 91.81 72 GLU A N 1
ATOM 568 C CA . GLU A 1 72 ? -10.123 6.354 22.360 1.00 91.81 72 GLU A CA 1
ATOM 569 C C . GLU A 1 72 ? -8.776 5.657 22.096 1.00 91.81 72 GLU A C 1
ATOM 571 O O . GLU A 1 72 ? -8.072 5.978 21.138 1.00 91.81 72 GLU A O 1
ATOM 576 N N . LYS A 1 73 ? -8.400 4.677 22.927 1.00 93.56 73 LYS A N 1
ATOM 577 C CA . LYS A 1 73 ? -7.111 3.974 22.827 1.00 93.56 73 LYS A CA 1
ATOM 578 C C . LYS A 1 73 ? -7.139 2.755 21.907 1.00 93.56 73 LYS A C 1
ATOM 580 O O . LYS A 1 73 ? -6.072 2.259 21.557 1.00 93.56 73 LYS A O 1
ATOM 585 N N . LEU A 1 74 ? -8.316 2.267 21.510 1.00 92.06 74 LEU A N 1
ATOM 586 C CA . LEU A 1 74 ? -8.436 1.071 20.663 1.00 92.06 74 LEU A CA 1
ATOM 587 C C . LEU A 1 74 ? -7.897 1.295 19.246 1.00 92.06 74 LEU A C 1
ATOM 589 O O . LEU A 1 74 ? -7.350 0.379 18.632 1.00 92.06 74 LEU A O 1
ATOM 593 N N . GLY A 1 75 ? -8.036 2.515 18.726 1.00 89.69 75 GLY A N 1
ATOM 594 C CA . GLY A 1 75 ? -7.568 2.868 17.393 1.00 89.69 75 GLY A CA 1
ATOM 595 C C . GLY A 1 75 ? -8.410 2.231 16.287 1.00 89.69 75 GLY A C 1
ATOM 596 O O . GLY A 1 75 ? -9.563 2.599 16.096 1.00 89.69 75 GLY A O 1
ATOM 597 N N . GLY A 1 76 ? -7.800 1.341 15.507 1.00 92.19 76 GLY A N 1
ATOM 598 C CA . GLY A 1 76 ? -8.314 0.874 14.217 1.00 92.19 76 GLY A CA 1
ATOM 599 C C . GLY A 1 76 ? -7.446 1.368 13.060 1.00 92.19 76 GLY A C 1
ATOM 600 O O . GLY A 1 76 ? -6.831 2.442 13.127 1.00 92.19 76 GLY A O 1
ATOM 601 N N . LYS A 1 77 ? -7.330 0.551 12.012 1.00 95.75 77 LYS A N 1
ATOM 602 C CA . LYS A 1 77 ? -6.461 0.848 10.876 1.00 95.75 77 LYS A CA 1
ATOM 603 C C . LYS A 1 77 ? -6.911 0.107 9.631 1.00 95.75 77 LYS A C 1
ATOM 605 O O . LYS A 1 77 ? -7.275 -1.055 9.717 1.00 95.75 77 LYS A O 1
ATOM 610 N N . ILE A 1 78 ? -6.798 0.765 8.483 1.00 97.06 78 ILE A N 1
ATOM 611 C CA . ILE A 1 78 ? -6.910 0.088 7.192 1.00 97.06 78 ILE A CA 1
ATOM 612 C C . ILE A 1 78 ? -5.534 -0.309 6.659 1.00 97.06 78 ILE A C 1
ATOM 614 O O . ILE A 1 78 ? -4.547 0.419 6.814 1.00 97.06 78 ILE A O 1
ATOM 618 N N . TYR A 1 79 ? -5.480 -1.449 5.985 1.00 96.31 79 TYR A N 1
ATOM 619 C CA . TYR A 1 79 ? -4.303 -1.941 5.285 1.00 96.31 79 TYR A CA 1
ATOM 620 C C . TYR A 1 79 ? -4.647 -2.173 3.824 1.00 96.31 79 TYR A C 1
ATOM 622 O O . TYR A 1 79 ? -5.548 -2.948 3.515 1.00 96.31 79 TYR A O 1
ATOM 630 N N . THR A 1 80 ? -3.911 -1.523 2.926 1.00 97.06 80 THR A N 1
ATOM 631 C CA . THR A 1 80 ? -4.017 -1.812 1.498 1.00 97.06 80 THR A CA 1
ATOM 632 C C . THR A 1 80 ? -3.250 -3.079 1.148 1.00 97.06 80 THR A C 1
ATOM 634 O O . THR A 1 80 ? -2.156 -3.322 1.677 1.00 97.06 80 THR A O 1
ATOM 637 N N . PHE A 1 81 ? -3.816 -3.854 0.231 1.00 95.44 81 PHE A N 1
ATOM 638 C CA . PHE A 1 81 ? -3.206 -5.028 -0.387 1.00 95.44 81 PHE A CA 1
ATOM 639 C C . PHE A 1 81 ? -3.465 -5.005 -1.903 1.00 95.44 81 PHE A C 1
ATOM 641 O O . PHE A 1 81 ? -3.918 -3.993 -2.440 1.00 95.44 81 PHE A O 1
ATOM 648 N N . GLY A 1 82 ? -3.099 -6.074 -2.610 1.00 94.81 82 GLY A N 1
ATOM 649 C CA . GLY A 1 82 ? -3.317 -6.163 -4.055 1.00 94.81 82 GLY A CA 1
ATOM 650 C C . GLY A 1 82 ? -2.445 -5.205 -4.874 1.00 94.81 82 GLY A C 1
ATOM 651 O O . GLY A 1 82 ? -1.401 -4.730 -4.414 1.00 94.81 82 GLY A O 1
ATOM 652 N N . SER A 1 83 ? -2.872 -4.945 -6.112 1.00 93.00 83 SER A N 1
ATOM 653 C CA . SER A 1 83 ? -2.111 -4.207 -7.135 1.00 93.00 83 SER A CA 1
ATOM 654 C C . SER A 1 83 ? -1.707 -2.799 -6.685 1.00 93.00 83 SER A C 1
ATOM 656 O O . SER A 1 83 ? -0.566 -2.391 -6.898 1.00 93.00 83 SER A O 1
ATOM 658 N N . TYR A 1 84 ? -2.603 -2.095 -5.986 1.00 93.19 84 TYR A N 1
ATOM 659 C CA . TYR A 1 84 ? -2.333 -0.768 -5.430 1.00 93.19 84 TYR A CA 1
ATOM 660 C C . TYR A 1 84 ? -1.194 -0.790 -4.405 1.00 93.19 84 TYR A C 1
ATOM 662 O O . TYR A 1 84 ? -0.345 0.097 -4.387 1.00 93.19 84 TYR A O 1
ATOM 670 N N . ARG A 1 85 ? -1.134 -1.817 -3.548 1.00 93.69 85 ARG A N 1
ATOM 671 C CA . ARG A 1 85 ? -0.096 -1.893 -2.512 1.00 93.69 85 ARG A CA 1
ATOM 672 C C . ARG A 1 85 ? 1.291 -2.174 -3.083 1.00 93.69 85 ARG A C 1
ATOM 674 O O . ARG A 1 85 ? 2.277 -1.706 -2.519 1.00 93.69 85 ARG A O 1
ATOM 681 N N . VAL A 1 86 ? 1.367 -2.954 -4.158 1.00 90.81 86 VAL A N 1
ATOM 682 C CA . VAL A 1 86 ? 2.641 -3.320 -4.797 1.00 90.81 86 VAL A CA 1
ATOM 683 C C . VAL A 1 86 ? 3.133 -2.274 -5.804 1.00 90.81 86 VAL A C 1
ATOM 685 O O . VAL A 1 86 ? 4.234 -2.425 -6.322 1.00 90.81 86 VAL A O 1
ATOM 688 N N . GLY A 1 87 ? 2.351 -1.220 -6.074 1.00 85.06 87 GLY A N 1
ATOM 689 C CA . GLY A 1 87 ? 2.711 -0.149 -7.012 1.00 85.06 87 GLY A CA 1
ATOM 690 C C . GLY A 1 87 ? 2.595 -0.537 -8.490 1.00 85.06 87 GLY A C 1
ATOM 691 O O . GLY A 1 87 ? 3.101 0.171 -9.352 1.00 85.06 87 GLY A O 1
ATOM 692 N N . GLY A 1 88 ? 1.943 -1.667 -8.783 1.00 83.12 88 GLY A N 1
ATOM 693 C CA . GLY A 1 88 ? 1.670 -2.152 -10.140 1.00 83.12 88 GLY A CA 1
ATOM 694 C C . GLY A 1 88 ? 0.249 -1.836 -10.613 1.00 83.12 88 GLY A C 1
ATOM 695 O O . GLY A 1 88 ? -0.280 -2.526 -11.481 1.00 83.12 88 GLY A O 1
ATOM 696 N N . ASN A 1 89 ? -0.423 -0.871 -9.986 1.00 86.56 89 ASN A N 1
ATOM 697 C CA . ASN A 1 89 ? -1.773 -0.465 -10.353 1.00 86.56 89 ASN A CA 1
ATOM 698 C C . ASN A 1 89 ? -1.765 0.416 -11.608 1.00 86.56 89 ASN A C 1
ATOM 700 O O . ASN A 1 89 ? -1.046 1.407 -11.688 1.00 86.56 89 ASN A O 1
ATOM 704 N N . HIS A 1 90 ? -2.630 0.075 -12.560 1.00 85.81 90 HIS A N 1
ATOM 705 C CA . HIS A 1 90 ? -2.865 0.876 -13.757 1.00 85.81 90 HIS A CA 1
ATOM 706 C C . HIS A 1 90 ? -3.965 1.920 -13.521 1.00 85.81 90 HIS A C 1
ATOM 708 O O . HIS A 1 90 ? -4.724 1.859 -12.542 1.00 85.81 90 HIS A O 1
ATOM 714 N N . LYS A 1 91 ? -4.106 2.866 -14.458 1.00 86.62 91 LYS A N 1
ATOM 715 C CA . LYS A 1 91 ? -5.196 3.850 -14.416 1.00 86.62 91 LYS A CA 1
ATOM 716 C C . LYS A 1 91 ? -6.548 3.135 -14.336 1.00 86.62 91 LYS A C 1
ATOM 718 O O . LYS A 1 91 ? -6.816 2.201 -15.087 1.00 86.62 91 LYS A O 1
ATOM 723 N N . GLY A 1 92 ? -7.394 3.572 -13.405 1.00 85.31 92 GLY A N 1
ATOM 724 C CA . GLY A 1 92 ? -8.732 3.008 -13.203 1.00 85.31 92 GLY A CA 1
ATOM 725 C C . GLY A 1 92 ? -8.801 1.732 -12.354 1.00 85.31 92 GLY A C 1
ATOM 726 O O . GLY A 1 92 ? -9.907 1.287 -12.066 1.00 85.31 92 GLY A O 1
ATOM 727 N N . ALA A 1 93 ? -7.675 1.169 -11.895 1.00 90.12 93 ALA A N 1
ATOM 728 C CA . ALA A 1 93 ? -7.699 0.043 -10.958 1.00 90.12 93 ALA A CA 1
ATOM 729 C C . ALA A 1 93 ? -8.385 0.423 -9.628 1.00 90.12 93 ALA A C 1
ATOM 731 O O . ALA A 1 93 ? -8.314 1.578 -9.186 1.00 90.12 93 ALA A O 1
ATOM 732 N N . ASN A 1 94 ? -9.039 -0.542 -8.981 1.00 93.25 94 ASN A N 1
ATOM 733 C CA . ASN A 1 94 ? -9.626 -0.390 -7.649 1.00 93.25 94 ASN A CA 1
ATOM 734 C C . ASN A 1 94 ? -8.537 -0.356 -6.552 1.00 93.25 94 ASN A C 1
ATOM 736 O O . ASN A 1 94 ? -7.349 -0.520 -6.825 1.00 93.25 94 ASN A O 1
ATOM 740 N N . ILE A 1 95 ? -8.941 -0.098 -5.304 1.00 95.44 95 ILE A N 1
ATOM 741 C CA . ILE A 1 95 ? -8.064 -0.216 -4.131 1.00 95.44 95 ILE A CA 1
ATOM 742 C C . ILE A 1 95 ? -8.636 -1.290 -3.221 1.00 95.44 95 ILE A C 1
ATOM 744 O O . ILE A 1 95 ? -9.747 -1.136 -2.712 1.00 95.44 95 ILE A O 1
ATOM 748 N N . ASP A 1 96 ? -7.855 -2.335 -2.981 1.00 96.38 96 ASP A N 1
ATOM 749 C CA . ASP A 1 96 ? -8.204 -3.367 -2.018 1.00 96.38 96 ASP A CA 1
ATOM 750 C C . ASP A 1 96 ? -7.709 -2.961 -0.623 1.00 96.38 96 ASP A C 1
ATOM 752 O O . ASP A 1 96 ? -6.527 -2.646 -0.434 1.00 96.38 96 ASP A O 1
ATOM 756 N N . ALA A 1 97 ? -8.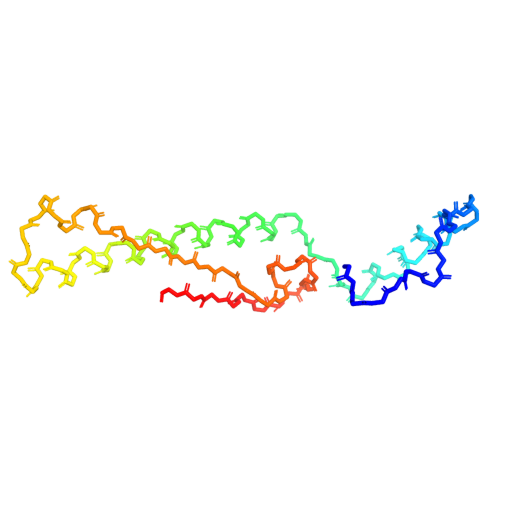616 -2.944 0.357 1.00 96.50 97 ALA A N 1
ATOM 757 C CA . ALA A 1 97 ? -8.324 -2.556 1.732 1.00 96.50 97 ALA A CA 1
ATOM 758 C C . ALA A 1 97 ? -9.012 -3.481 2.745 1.00 96.50 97 ALA A C 1
ATOM 760 O O . ALA A 1 97 ? -10.160 -3.879 2.561 1.00 96.50 97 ALA A O 1
ATOM 761 N N . LEU A 1 98 ? -8.296 -3.804 3.821 1.00 96.25 98 LEU A N 1
ATOM 762 C CA . LEU A 1 98 ? -8.773 -4.581 4.968 1.00 96.25 98 LEU A CA 1
ATOM 763 C C . LEU A 1 98 ? -8.813 -3.678 6.207 1.00 96.25 98 LEU A C 1
ATOM 765 O O . LEU A 1 98 ? -7.852 -2.934 6.418 1.00 96.25 98 LEU A O 1
ATOM 769 N N . CYS A 1 99 ? -9.881 -3.751 7.011 1.00 93.69 99 CYS A N 1
ATOM 770 C CA . CYS A 1 99 ? -9.990 -3.085 8.315 1.00 93.69 99 CYS A CA 1
ATOM 771 C C . CYS A 1 99 ? -10.174 -4.088 9.454 1.00 93.69 99 CYS A C 1
ATOM 773 O O . CYS A 1 99 ? -10.901 -5.083 9.231 1.00 93.69 99 CYS A O 1
#

Organism: Culex pipiens (NCBI:txid7175)

Radius of gyration: 21.51 Å; chains: 1; bounding box: 48×36×54 Å

InterPro domains:
  IPR043519 Nucleotidyltransferase superfamily [G3DSA:3.30.460.10] (34-99)
  IPR043519 Nucleotidyltransferase superfamily [SSF81301] (2-99)
  IPR048840 Poly(A) polymerase, nucleotidyltransferase domain [PF20750] (2-99)

Secondary structure (DSSP, 8-state):
--SS--S--PPPPHHHHHHHHHHHHHHGGGT-SPPHHHHHHHHHHHHHHHHHHHHHHHHHHHHTT--HHHHHHH----EEEHHHHHT-PPTT---EEE-